Protein AF-A0A7S2D0P3-F1 (afdb_monomer_lite)

pLDDT: mean 90.41, std 7.03, range [52.38, 96.5]

Sequence (121 aa):
EKKILSDFIRVLRLKKAPKTVKVQLLQTLSMLVQNIRRQTSLYYILSSFHVNKLITMPLDFQDEEILAYYITLLKSLAMRLDSETIKFFFIEKPEPNFPLYIEATKFFMHRDQMVRAAVRT

Foldseek 3Di:
DLVVLVVLLVLCQPPPRDPVSNLVSLQVLLCVLQPDPDPVVNCVVLQSLSLLSLLPRDDDVVPVSSVVSSLSSLLSVVVVDDPVRQVSQWDVPDDTDRSSLVSLVVCCVPPDPVSNVSSVD

Secondary structure (DSSP, 8-state):
-HHHHHHHHHHHH-TTS-HHHHHHHHHHHHHHHHH---HHHHHHHHTTSHHHHHHT----TTSHHHHHHHHHHHHHHHTT--TTTGGGG-B-SSS-B-HHHHHHHTTTT-SSHHHHHHHH-

InterPro domains:
  IPR019155 CLEC16A/TT9, N-terminal [PF09758] (1-121)
  IPR039272 CLEC16A/TT9 [PTHR21481] (1-121)

Structure (mmCIF, N/CA/C/O backbone):
data_AF-A0A7S2D0P3-F1
#
_entry.id   AF-A0A7S2D0P3-F1
#
loop_
_atom_site.group_PDB
_atom_site.id
_atom_site.type_symbol
_atom_site.label_atom_id
_atom_site.label_alt_id
_atom_site.label_comp_id
_atom_site.label_asym_id
_atom_site.label_entity_id
_atom_site.label_seq_id
_atom_site.pdbx_PDB_ins_code
_atom_site.Cartn_x
_atom_site.Cartn_y
_atom_site.Cartn_z
_atom_site.occupancy
_atom_site.B_iso_or_equiv
_atom_site.auth_seq_id
_atom_site.auth_comp_id
_atom_site.auth_asym_id
_atom_site.auth_atom_id
_atom_site.pdbx_PDB_model_num
ATOM 1 N N . GLU A 1 1 ? 9.729 14.813 -2.669 1.00 52.38 1 GLU A N 1
ATOM 2 C CA . GLU A 1 1 ? 8.741 13.708 -2.709 1.00 52.38 1 GLU A CA 1
ATOM 3 C C . GLU A 1 1 ? 9.120 12.476 -1.876 1.00 52.38 1 GLU A C 1
ATOM 5 O O . GLU A 1 1 ? 8.320 12.127 -1.020 1.00 52.38 1 GLU A O 1
ATOM 10 N N . LYS A 1 2 ? 10.315 11.856 -2.004 1.00 57.97 2 LYS A N 1
ATOM 11 C CA . LYS A 1 2 ? 10.715 10.670 -1.190 1.00 57.97 2 LYS A CA 1
ATOM 12 C C . LYS A 1 2 ? 10.481 10.805 0.326 1.00 57.97 2 LYS A C 1
ATOM 14 O O . LYS A 1 2 ? 10.000 9.860 0.942 1.00 57.97 2 LYS A O 1
ATOM 19 N N . LYS A 1 3 ? 10.778 11.978 0.906 1.00 68.81 3 LYS A N 1
ATOM 20 C CA . LYS A 1 3 ? 10.545 12.256 2.337 1.00 68.81 3 LYS A CA 1
ATOM 21 C C . LYS A 1 3 ? 9.063 12.185 2.724 1.00 68.81 3 LYS A C 1
ATOM 23 O O . LYS A 1 3 ? 8.735 11.569 3.728 1.00 68.81 3 LYS A O 1
ATOM 28 N N . ILE A 1 4 ? 8.170 12.711 1.885 1.00 78.62 4 ILE A N 1
ATOM 29 C CA . ILE A 1 4 ? 6.736 12.810 2.198 1.00 78.62 4 ILE A CA 1
ATOM 30 C C . ILE A 1 4 ? 6.111 11.417 2.320 1.00 78.62 4 ILE A C 1
ATOM 32 O O . ILE A 1 4 ? 5.431 11.134 3.300 1.00 78.62 4 ILE A O 1
ATOM 36 N N . LEU A 1 5 ? 6.399 10.512 1.377 1.00 80.75 5 LEU A N 1
ATOM 37 C CA . LEU A 1 5 ? 5.878 9.143 1.442 1.00 80.75 5 LEU A CA 1
ATOM 38 C C . LEU A 1 5 ? 6.426 8.383 2.660 1.00 80.75 5 LEU A C 1
ATOM 40 O O . LEU A 1 5 ? 5.677 7.690 3.348 1.00 80.75 5 LEU A O 1
ATOM 44 N N . SER A 1 6 ? 7.718 8.551 2.965 1.00 82.38 6 SER A N 1
ATOM 45 C CA . SER A 1 6 ? 8.309 7.961 4.170 1.00 82.38 6 SER A CA 1
ATOM 46 C C . SER A 1 6 ? 7.701 8.522 5.459 1.00 82.38 6 SER A C 1
ATOM 48 O O . SER A 1 6 ? 7.490 7.771 6.410 1.00 82.38 6 SER A O 1
ATOM 50 N N . ASP A 1 7 ? 7.361 9.813 5.479 1.00 87.00 7 ASP A N 1
ATOM 51 C CA . ASP A 1 7 ? 6.706 10.469 6.608 1.00 87.00 7 ASP A CA 1
ATOM 52 C C . ASP A 1 7 ? 5.274 9.963 6.789 1.00 87.00 7 ASP A C 1
ATOM 54 O O . ASP A 1 7 ? 4.880 9.649 7.911 1.00 87.00 7 ASP A O 1
ATOM 58 N N . PHE A 1 8 ? 4.518 9.790 5.703 1.00 88.44 8 PHE A N 1
ATOM 59 C CA . PHE A 1 8 ? 3.161 9.239 5.754 1.00 88.44 8 PHE A CA 1
ATOM 60 C C . PHE A 1 8 ? 3.159 7.811 6.301 1.00 88.44 8 PHE A C 1
ATOM 62 O O . PHE A 1 8 ? 2.383 7.497 7.203 1.00 88.44 8 PHE A O 1
ATOM 69 N N . ILE A 1 9 ? 4.080 6.961 5.836 1.00 87.25 9 ILE A N 1
ATOM 70 C CA . ILE A 1 9 ? 4.235 5.597 6.363 1.00 87.25 9 ILE A CA 1
ATOM 71 C C . ILE A 1 9 ? 4.639 5.629 7.839 1.00 87.25 9 ILE A C 1
ATOM 73 O O . ILE A 1 9 ? 4.123 4.850 8.640 1.00 87.25 9 ILE A O 1
ATOM 77 N N . ARG A 1 10 ? 5.542 6.537 8.230 1.00 89.12 10 ARG A N 1
ATOM 78 C CA . ARG A 1 10 ? 5.932 6.706 9.633 1.00 89.12 10 ARG A CA 1
ATOM 79 C C . ARG A 1 10 ? 4.723 7.048 10.501 1.00 89.12 10 ARG A C 1
ATOM 81 O O . ARG A 1 10 ? 4.556 6.413 11.537 1.00 89.12 10 ARG A O 1
ATOM 88 N N . VAL A 1 11 ? 3.879 7.989 10.075 1.00 90.44 11 VAL A N 1
ATOM 89 C CA . VAL A 1 11 ? 2.664 8.384 10.807 1.00 90.44 11 VAL A CA 1
ATOM 90 C C . VAL A 1 11 ? 1.664 7.232 10.888 1.00 90.44 11 VAL A C 1
ATOM 92 O O . VAL A 1 11 ? 1.157 6.955 11.972 1.00 90.44 11 VAL A O 1
ATOM 95 N N . LEU A 1 12 ? 1.431 6.506 9.791 1.00 89.62 12 LEU A N 1
ATOM 96 C CA . LEU A 1 12 ? 0.517 5.358 9.775 1.00 89.62 12 LEU A CA 1
ATOM 97 C C . LEU A 1 12 ? 0.954 4.239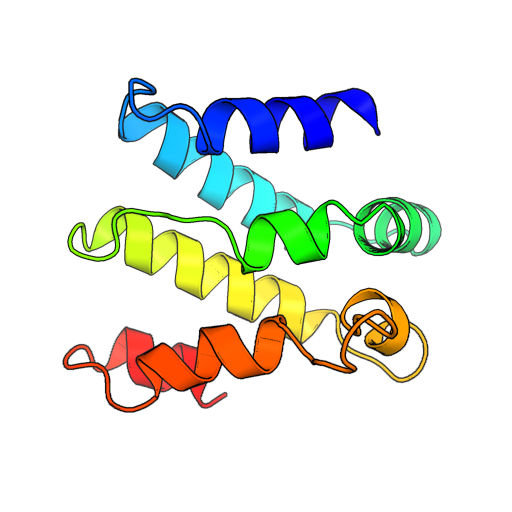 10.737 1.00 89.62 12 LEU A C 1
ATOM 99 O O . LEU A 1 12 ? 0.106 3.596 11.357 1.00 89.62 12 LEU A O 1
ATOM 103 N N . ARG A 1 13 ? 2.267 4.054 10.936 1.00 88.38 13 ARG A N 1
ATOM 104 C CA . ARG A 1 13 ? 2.826 3.090 11.902 1.00 88.38 13 ARG A CA 1
ATOM 105 C C . ARG A 1 13 ? 2.707 3.523 13.363 1.00 88.38 13 ARG A C 1
ATOM 107 O O . ARG A 1 13 ? 2.868 2.682 14.251 1.00 88.38 13 ARG A O 1
ATOM 114 N N . LEU A 1 14 ? 2.455 4.800 13.654 1.00 90.31 14 LEU A N 1
ATOM 115 C CA . LEU A 1 14 ? 2.300 5.252 15.034 1.00 90.31 14 LEU A CA 1
ATOM 116 C C . LEU A 1 14 ? 1.006 4.673 15.614 1.00 90.31 14 LEU A C 1
ATOM 118 O O . LEU A 1 14 ? -0.101 5.019 15.198 1.00 90.31 14 LEU A O 1
ATOM 122 N N . LYS A 1 15 ? 1.134 3.826 16.642 1.00 83.88 15 LYS A N 1
ATOM 123 C CA . LYS A 1 15 ? -0.026 3.261 17.353 1.00 83.88 15 LYS A CA 1
ATOM 124 C C . LYS A 1 15 ? -0.966 4.351 17.880 1.00 83.88 15 LYS A C 1
ATOM 126 O O . LYS A 1 15 ? -2.173 4.195 17.779 1.00 83.88 15 LYS A O 1
ATOM 131 N N . LYS A 1 16 ? -0.400 5.463 18.366 1.00 86.94 16 LYS A N 1
ATOM 132 C CA . LYS A 1 16 ? -1.127 6.612 18.932 1.00 86.94 16 LYS A CA 1
ATOM 133 C C . LYS A 1 16 ? -1.678 7.599 17.893 1.00 86.94 16 LYS A C 1
ATOM 135 O O . LYS A 1 16 ? -2.314 8.569 18.291 1.00 86.94 16 LYS A O 1
ATOM 140 N N . ALA A 1 17 ? -1.409 7.417 16.595 1.00 89.69 17 ALA A N 1
ATOM 141 C CA . ALA A 1 17 ? -1.957 8.327 15.591 1.00 89.69 17 ALA A CA 1
ATOM 142 C C . ALA A 1 17 ? -3.495 8.227 15.573 1.00 89.69 17 ALA A C 1
ATOM 144 O O . ALA A 1 17 ? -4.010 7.102 15.553 1.00 89.69 17 ALA A O 1
ATOM 145 N N . PRO A 1 18 ? -4.222 9.363 15.554 1.00 93.50 18 PRO A N 1
ATOM 146 C CA . PRO A 1 18 ? -5.677 9.355 15.498 1.00 93.50 18 PRO A CA 1
ATOM 147 C C . PRO A 1 18 ? -6.190 8.577 14.287 1.00 93.50 18 PRO A C 1
ATOM 149 O O . PRO A 1 18 ? -5.607 8.654 13.201 1.00 93.50 18 PRO A O 1
ATOM 152 N N . LYS A 1 19 ? -7.313 7.872 14.456 1.00 93.44 19 LYS A N 1
ATOM 153 C CA . LYS A 1 19 ? -7.975 7.132 13.372 1.00 93.44 19 LYS A CA 1
ATOM 154 C C . LYS A 1 19 ? -8.193 8.009 12.137 1.00 93.44 19 LYS A C 1
ATOM 156 O O . LYS A 1 19 ? -7.825 7.605 11.041 1.00 93.44 19 LYS A O 1
ATOM 161 N N . THR A 1 20 ? -8.722 9.217 12.326 1.00 95.12 20 THR A N 1
ATOM 162 C CA . THR A 1 20 ? -9.003 10.180 11.246 1.00 95.12 20 THR A CA 1
ATOM 163 C C . THR A 1 20 ? -7.767 10.488 10.405 1.00 95.12 20 THR A C 1
ATOM 165 O O . THR A 1 20 ? -7.840 10.517 9.181 1.00 95.12 20 THR A O 1
ATOM 168 N N . VAL A 1 21 ? -6.603 10.631 11.045 1.00 95.12 21 VAL A N 1
ATOM 169 C CA . VAL A 1 21 ? -5.328 10.846 10.351 1.00 95.12 21 VAL A CA 1
ATOM 170 C C . VAL A 1 21 ? -4.935 9.608 9.548 1.00 95.12 21 VAL A C 1
ATOM 172 O O . VAL A 1 21 ? -4.524 9.736 8.397 1.00 95.12 21 VAL A O 1
ATOM 175 N N . LYS A 1 22 ? -5.080 8.402 10.113 1.00 94.31 22 LYS A N 1
ATOM 176 C CA . LYS A 1 22 ? -4.762 7.157 9.394 1.00 94.31 22 LYS A CA 1
ATOM 177 C C . LYS A 1 22 ? -5.659 6.963 8.173 1.00 94.31 22 LYS A C 1
ATOM 179 O O . LYS A 1 22 ? -5.149 6.702 7.087 1.00 94.31 22 LYS A O 1
ATOM 184 N N . VAL A 1 23 ? -6.964 7.147 8.346 1.00 95.31 23 VAL A N 1
ATOM 185 C CA . VAL A 1 23 ? -7.964 7.085 7.275 1.00 95.31 23 VAL A CA 1
ATOM 186 C C . VAL A 1 23 ? -7.626 8.079 6.164 1.00 95.31 23 VAL A C 1
ATOM 188 O O . VAL A 1 23 ? -7.481 7.680 5.008 1.00 95.31 23 VAL A O 1
ATOM 191 N N . GLN A 1 24 ? -7.384 9.345 6.516 1.00 95.94 24 GLN A N 1
ATOM 192 C CA . GLN A 1 24 ? -7.045 10.380 5.541 1.00 95.94 24 GLN A CA 1
ATOM 193 C C . GLN A 1 24 ? -5.769 10.041 4.768 1.00 95.94 24 GLN A C 1
ATOM 195 O O . GLN A 1 24 ? -5.705 10.240 3.554 1.00 95.94 24 GLN A O 1
ATOM 200 N N . LEU A 1 25 ? -4.741 9.522 5.442 1.00 94.88 25 LEU A N 1
ATOM 201 C CA . LEU A 1 25 ? -3.495 9.135 4.787 1.00 94.88 25 LEU A CA 1
ATOM 202 C C . LEU A 1 25 ? -3.697 7.954 3.829 1.00 94.88 25 LEU A C 1
ATOM 204 O O . LEU A 1 25 ? -3.193 8.009 2.708 1.00 94.88 25 LEU A O 1
ATOM 208 N N . LEU A 1 26 ? -4.459 6.924 4.215 1.00 95.06 26 LEU A N 1
ATOM 209 C CA . LEU A 1 26 ? -4.776 5.789 3.335 1.00 95.06 26 LEU A CA 1
ATOM 210 C C . LEU A 1 26 ? -5.557 6.237 2.095 1.00 95.06 26 LEU A C 1
ATOM 212 O O . LEU A 1 26 ? -5.213 5.859 0.972 1.00 95.06 26 LEU A O 1
ATOM 216 N N . GLN A 1 27 ? -6.557 7.098 2.279 1.00 94.38 27 GLN A N 1
ATOM 217 C CA . GLN A 1 27 ? -7.330 7.669 1.181 1.00 94.38 27 GLN A CA 1
ATOM 218 C C . GLN A 1 27 ? -6.444 8.511 0.251 1.00 94.38 27 GLN A C 1
ATOM 220 O O . GLN A 1 27 ? -6.464 8.331 -0.966 1.00 94.38 27 GLN A O 1
ATOM 225 N N . THR A 1 28 ? -5.620 9.396 0.817 1.00 93.62 28 THR A N 1
ATOM 226 C CA . THR A 1 28 ? -4.720 10.277 0.055 1.00 93.62 28 THR A CA 1
ATOM 227 C C . THR A 1 28 ? -3.711 9.469 -0.757 1.00 93.62 28 THR A C 1
ATOM 229 O O . THR A 1 28 ? -3.491 9.763 -1.929 1.00 93.62 28 THR A O 1
ATOM 232 N N . LEU A 1 29 ? -3.128 8.418 -0.173 1.00 91.75 29 LEU A N 1
ATOM 233 C CA . LEU A 1 29 ? -2.203 7.522 -0.870 1.00 91.75 29 LEU A CA 1
ATOM 234 C C . LEU A 1 29 ? -2.896 6.743 -1.991 1.00 91.75 29 LEU A C 1
ATOM 236 O O . LEU A 1 29 ? -2.329 6.618 -3.075 1.00 91.75 29 LEU A O 1
ATOM 240 N N . SER A 1 30 ? -4.127 6.283 -1.766 1.00 92.00 30 SER A N 1
ATOM 241 C CA . SER A 1 30 ? -4.926 5.613 -2.800 1.00 92.00 30 SER A CA 1
ATOM 242 C C . SER A 1 30 ? -5.171 6.545 -3.987 1.00 92.00 30 SER A C 1
ATOM 244 O O . SER A 1 30 ? -4.858 6.200 -5.125 1.00 92.00 30 SER A O 1
ATOM 246 N N . MET A 1 31 ? -5.637 7.771 -3.722 1.00 91.94 31 MET A N 1
ATOM 247 C CA . MET A 1 31 ? -5.854 8.783 -4.760 1.00 91.94 31 MET A CA 1
ATOM 248 C C . MET A 1 31 ? -4.558 9.165 -5.478 1.00 91.94 31 MET A C 1
ATOM 250 O O . MET A 1 31 ? -4.571 9.347 -6.693 1.00 91.94 31 MET A O 1
ATOM 254 N N . LEU A 1 32 ? -3.435 9.266 -4.763 1.00 90.81 32 LEU A N 1
ATOM 255 C CA . LEU A 1 32 ? -2.132 9.560 -5.356 1.00 90.81 32 LEU A CA 1
ATOM 256 C C . LEU A 1 32 ? -1.732 8.471 -6.361 1.00 90.81 32 LEU A C 1
ATOM 258 O O . LEU A 1 32 ? -1.401 8.777 -7.506 1.00 90.81 32 LEU A O 1
ATOM 262 N N . VAL A 1 33 ? -1.814 7.201 -5.959 1.00 90.19 33 VAL A N 1
ATOM 263 C CA . VAL A 1 33 ? -1.489 6.055 -6.821 1.00 90.19 33 VAL A CA 1
ATOM 264 C C . VAL A 1 33 ? -2.411 6.006 -8.039 1.00 90.19 33 VAL A C 1
ATOM 266 O O . VAL A 1 33 ? -1.931 5.795 -9.152 1.00 90.19 33 VAL A O 1
ATOM 269 N N . GLN A 1 34 ? -3.713 6.250 -7.874 1.00 90.88 34 GLN A N 1
ATOM 270 C CA . GLN A 1 34 ? -4.682 6.254 -8.979 1.00 90.88 34 GLN A CA 1
ATOM 271 C C . GLN A 1 34 ? -4.496 7.424 -9.957 1.00 90.88 34 GLN A C 1
ATOM 273 O O . GLN A 1 34 ? -4.715 7.261 -11.154 1.00 90.88 34 GLN A O 1
ATOM 278 N N . ASN A 1 35 ? -4.064 8.595 -9.486 1.00 91.88 35 ASN A N 1
ATOM 279 C CA . ASN A 1 35 ? -4.047 9.807 -10.311 1.00 91.88 35 ASN A CA 1
ATOM 280 C C . ASN A 1 35 ? -2.686 10.153 -10.923 1.00 91.88 35 ASN A C 1
ATOM 282 O O . ASN A 1 35 ? 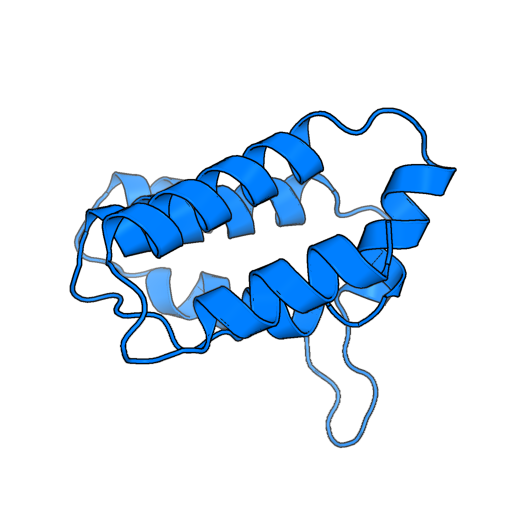-2.619 11.021 -11.795 1.00 91.88 35 ASN A O 1
ATOM 286 N N . ILE A 1 36 ? -1.595 9.490 -10.533 1.00 90.44 36 ILE A N 1
ATOM 287 C CA . ILE A 1 36 ? -0.301 9.701 -11.193 1.00 90.44 36 ILE A CA 1
ATOM 288 C C . ILE A 1 36 ? -0.360 9.218 -12.643 1.00 90.44 36 ILE A C 1
ATOM 290 O O . ILE A 1 36 ? -0.591 8.045 -12.923 1.00 90.44 36 ILE A O 1
ATOM 294 N N . ARG A 1 37 ? -0.125 10.147 -13.574 1.00 89.56 37 ARG A N 1
ATOM 295 C CA . ARG A 1 37 ? -0.107 9.873 -15.022 1.00 89.56 37 ARG A CA 1
ATOM 296 C C . ARG A 1 37 ? 1.300 9.781 -15.600 1.00 89.56 37 ARG A C 1
ATOM 298 O O . ARG A 1 37 ? 1.510 9.127 -16.612 1.00 89.56 37 ARG A O 1
ATOM 305 N N . ARG A 1 38 ? 2.272 10.455 -14.977 1.00 92.94 38 ARG A N 1
ATOM 306 C CA . ARG A 1 38 ? 3.664 10.452 -15.441 1.00 92.94 38 ARG A CA 1
ATOM 307 C C . ARG A 1 38 ? 4.345 9.157 -15.002 1.00 92.94 38 ARG A C 1
ATOM 309 O O . ARG A 1 38 ? 4.456 8.905 -13.804 1.00 92.94 38 ARG A O 1
ATOM 316 N N . GLN A 1 39 ? 4.841 8.379 -15.962 1.00 87.88 39 GLN A N 1
ATOM 317 C CA . GLN A 1 39 ? 5.495 7.088 -15.716 1.00 87.88 39 GLN A CA 1
ATOM 318 C C . GLN A 1 39 ? 6.712 7.215 -14.790 1.00 87.88 39 GLN A C 1
ATOM 320 O O . GLN A 1 39 ? 6.870 6.433 -13.858 1.00 87.88 39 GLN A O 1
ATOM 325 N N . THR A 1 40 ? 7.525 8.260 -14.963 1.00 89.06 40 THR A N 1
ATOM 326 C CA . THR A 1 40 ? 8.680 8.532 -14.092 1.00 89.06 40 THR A CA 1
ATOM 327 C C . THR A 1 40 ? 8.271 8.757 -12.636 1.00 89.06 40 THR A C 1
ATOM 329 O O . THR A 1 40 ? 8.885 8.193 -11.732 1.00 89.06 40 THR A O 1
ATOM 332 N N . SER A 1 41 ? 7.200 9.519 -12.394 1.00 88.62 41 SER A N 1
ATOM 333 C CA . SER A 1 41 ? 6.637 9.728 -11.054 1.00 88.62 41 SER A CA 1
ATOM 334 C C . SER A 1 41 ? 6.065 8.435 -10.468 1.00 88.62 41 SER A C 1
ATOM 336 O O . SER A 1 41 ? 6.268 8.161 -9.286 1.00 88.62 41 SER A O 1
ATOM 338 N N . LEU A 1 42 ? 5.399 7.611 -11.285 1.00 88.44 42 LEU A N 1
ATOM 339 C CA . LEU A 1 42 ? 4.888 6.308 -10.854 1.00 88.44 42 LEU A CA 1
ATOM 340 C C . LEU A 1 42 ? 6.041 5.403 -10.410 1.00 88.44 42 LEU A C 1
ATOM 342 O O . LEU A 1 42 ? 6.030 4.888 -9.294 1.00 88.44 42 LEU A O 1
ATOM 346 N N . TYR A 1 43 ? 7.073 5.270 -11.243 1.00 88.88 43 TYR A N 1
ATOM 347 C CA . TYR A 1 43 ? 8.221 4.407 -10.959 1.00 88.88 43 TYR A CA 1
ATOM 348 C C . TYR A 1 43 ? 8.976 4.903 -9.737 1.00 88.88 43 TYR A C 1
ATOM 350 O O . TYR A 1 43 ? 9.439 4.106 -8.927 1.00 88.88 43 TYR A O 1
ATOM 358 N N . TYR A 1 44 ? 9.049 6.216 -9.543 1.00 85.62 44 TYR A N 1
ATOM 359 C CA . TYR A 1 44 ? 9.660 6.796 -8.359 1.00 85.62 44 TYR A CA 1
ATOM 360 C C . TYR A 1 44 ? 8.936 6.400 -7.063 1.00 85.62 44 TYR A C 1
ATOM 362 O O . TYR A 1 44 ? 9.593 6.081 -6.070 1.00 85.62 44 TYR A O 1
ATOM 370 N N . ILE A 1 45 ? 7.600 6.381 -7.063 1.00 85.00 45 ILE A N 1
ATOM 371 C CA . ILE A 1 45 ? 6.820 5.940 -5.901 1.00 85.00 45 ILE A CA 1
ATOM 372 C C . ILE A 1 45 ? 6.971 4.435 -5.690 1.00 85.00 45 ILE A C 1
ATOM 374 O O . ILE A 1 45 ? 7.346 4.020 -4.588 1.00 85.00 45 ILE A O 1
ATOM 378 N N . LEU A 1 46 ? 6.741 3.637 -6.738 1.00 85.81 46 LEU A N 1
ATOM 379 C CA . LEU A 1 46 ? 6.756 2.174 -6.666 1.00 85.81 46 LEU A CA 1
ATOM 380 C C . LEU A 1 46 ? 8.136 1.619 -6.279 1.00 85.81 46 LEU A C 1
ATOM 382 O O . LEU A 1 46 ? 8.234 0.780 -5.388 1.00 85.81 46 LEU A O 1
ATOM 386 N N . SER A 1 47 ? 9.215 2.147 -6.862 1.00 81.31 47 SER A N 1
ATOM 387 C CA . SER A 1 47 ? 10.589 1.668 -6.625 1.00 81.31 47 SER A CA 1
ATOM 388 C C . SER A 1 47 ? 11.129 1.939 -5.221 1.00 81.31 47 SER A C 1
ATOM 390 O O . SER A 1 47 ? 12.131 1.355 -4.818 1.00 81.31 47 SER A O 1
ATOM 392 N N . SER A 1 48 ? 10.504 2.829 -4.446 1.00 69.38 48 SER A N 1
ATOM 393 C CA . SER A 1 48 ? 11.114 3.364 -3.225 1.00 69.38 48 SER A CA 1
ATOM 394 C C . SER A 1 48 ? 11.115 2.420 -2.004 1.00 69.38 48 SER A C 1
ATOM 396 O O . SER A 1 48 ? 11.381 2.878 -0.896 1.00 69.38 48 SER A O 1
ATOM 398 N N . PHE A 1 49 ? 10.803 1.123 -2.158 1.00 70.56 49 PHE A N 1
ATOM 399 C CA . PHE A 1 49 ? 10.552 0.123 -1.090 1.00 70.56 49 PHE A CA 1
ATOM 400 C C . PHE A 1 49 ? 9.431 0.504 -0.095 1.00 70.56 49 PHE A C 1
ATOM 402 O O . PHE A 1 49 ? 8.985 -0.297 0.726 1.00 70.56 49 PHE A O 1
ATOM 409 N N . HIS A 1 50 ? 8.924 1.732 -0.174 1.00 79.62 50 HIS A N 1
ATOM 410 C CA . HIS A 1 50 ? 7.818 2.245 0.616 1.00 79.62 50 HIS A CA 1
ATOM 411 C C . HIS A 1 50 ? 6.495 1.567 0.275 1.00 79.62 50 HIS A C 1
ATOM 413 O O . HIS A 1 50 ? 5.684 1.380 1.173 1.00 79.62 50 HIS A O 1
ATOM 419 N N . VAL A 1 51 ? 6.287 1.155 -0.979 1.00 85.56 51 VAL A N 1
ATOM 420 C CA . VAL A 1 51 ? 5.049 0.478 -1.390 1.00 85.56 51 VAL A CA 1
ATOM 421 C C . VAL A 1 51 ? 4.898 -0.871 -0.701 1.00 85.56 51 VAL A C 1
ATOM 423 O O . VAL A 1 51 ? 3.864 -1.116 -0.092 1.00 85.56 51 VAL A O 1
ATOM 426 N N . ASN A 1 52 ? 5.946 -1.696 -0.675 1.00 88.50 52 ASN A N 1
ATOM 427 C CA . ASN A 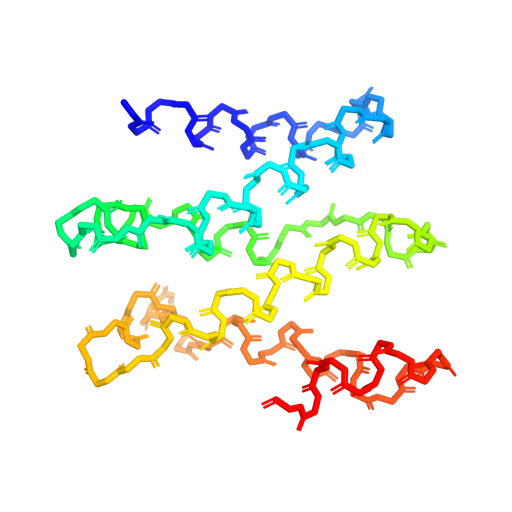1 52 ? 5.892 -2.974 0.038 1.00 88.50 52 ASN A CA 1
ATOM 428 C C . ASN A 1 52 ? 5.666 -2.770 1.544 1.00 88.50 52 ASN A C 1
ATOM 430 O O . ASN A 1 52 ? 4.829 -3.448 2.129 1.00 88.50 52 ASN A O 1
ATOM 434 N N . LYS A 1 53 ? 6.305 -1.760 2.154 1.00 88.50 53 LYS A N 1
ATOM 435 C CA . LYS A 1 53 ? 6.042 -1.376 3.557 1.00 88.50 53 LYS A CA 1
ATOM 436 C C . LYS A 1 53 ? 4.604 -0.914 3.803 1.00 88.50 53 LYS A C 1
ATOM 438 O O . LYS A 1 53 ? 4.085 -1.125 4.894 1.00 88.50 53 LYS A O 1
ATOM 443 N N . LEU A 1 54 ? 4.009 -0.227 2.832 1.00 89.44 54 LEU A N 1
ATOM 444 C CA . LEU A 1 54 ? 2.644 0.280 2.900 1.00 89.44 54 LEU A CA 1
ATOM 445 C C . LEU A 1 54 ? 1.631 -0.867 2.792 1.00 89.44 54 LEU A C 1
ATOM 447 O O . LEU A 1 54 ? 0.659 -0.887 3.541 1.00 89.44 54 LEU A O 1
ATOM 451 N N . ILE A 1 55 ? 1.896 -1.830 1.906 1.00 93.19 55 ILE A N 1
ATOM 452 C CA . ILE A 1 55 ? 1.098 -3.046 1.736 1.00 93.19 55 ILE A CA 1
ATOM 453 C C . ILE A 1 55 ? 1.114 -3.871 3.025 1.00 93.19 55 ILE A C 1
ATOM 455 O O . ILE A 1 55 ? 0.056 -4.182 3.555 1.00 93.19 55 ILE A O 1
ATOM 459 N N . THR A 1 56 ? 2.289 -4.163 3.588 1.00 92.25 56 THR A N 1
ATOM 460 C CA . THR A 1 56 ? 2.428 -5.025 4.780 1.00 92.25 56 THR A CA 1
ATOM 461 C C . THR A 1 56 ? 2.233 -4.280 6.106 1.00 92.25 56 THR A C 1
ATOM 463 O O . THR A 1 56 ? 2.774 -4.682 7.140 1.00 92.25 56 THR A O 1
ATOM 466 N N . MET A 1 57 ? 1.574 -3.124 6.095 1.00 90.25 57 MET A N 1
ATOM 467 C CA . MET A 1 57 ? 1.488 -2.280 7.280 1.00 90.25 57 MET A CA 1
ATOM 468 C C . MET A 1 57 ? 0.504 -2.863 8.305 1.00 90.25 57 MET A C 1
ATOM 470 O O . MET A 1 57 ? -0.623 -3.187 7.937 1.00 90.25 57 MET A O 1
ATOM 474 N N . PRO A 1 58 ? 0.877 -2.957 9.598 1.00 89.00 58 PRO A N 1
ATOM 475 C CA . PRO A 1 58 ? -0.020 -3.474 10.627 1.00 89.00 58 PRO A CA 1
ATOM 476 C C . PRO A 1 58 ? -1.089 -2.431 10.979 1.00 89.00 58 PRO A C 1
ATOM 478 O O . PRO A 1 58 ? -0.881 -1.570 11.839 1.00 89.00 58 PRO A O 1
ATOM 481 N N . LEU A 1 59 ? -2.217 -2.490 10.277 1.00 92.00 59 LEU A N 1
ATOM 482 C CA . LEU A 1 59 ? -3.399 -1.662 10.504 1.00 92.00 59 LEU A CA 1
ATOM 483 C C . LEU A 1 59 ? -4.431 -2.404 11.362 1.00 92.00 59 LEU A C 1
ATOM 485 O O . LEU A 1 59 ? -4.393 -3.626 11.493 1.00 92.00 59 LEU A O 1
ATOM 489 N N . ASP A 1 60 ? -5.349 -1.645 11.956 1.00 92.62 60 ASP A N 1
ATOM 490 C CA . ASP A 1 60 ? -6.478 -2.210 12.692 1.00 92.62 60 ASP A CA 1
ATOM 491 C C . ASP A 1 60 ? -7.602 -2.576 11.717 1.00 92.62 60 ASP A C 1
ATOM 493 O O . ASP A 1 60 ? -8.409 -1.731 11.339 1.00 92.62 60 ASP A O 1
ATOM 497 N N . PHE A 1 61 ? -7.619 -3.834 11.272 1.00 93.50 61 PHE A N 1
ATOM 498 C CA . PHE A 1 61 ? -8.628 -4.346 10.340 1.00 93.50 61 PHE A CA 1
ATOM 499 C C . PHE A 1 61 ? -9.965 -4.709 11.007 1.00 93.50 61 PHE A C 1
ATOM 501 O O . PHE A 1 61 ? -10.872 -5.153 10.307 1.00 93.50 61 PHE A O 1
ATOM 508 N N . GLN A 1 62 ? -10.102 -4.544 12.331 1.00 93.12 62 GLN A N 1
ATOM 509 C CA . GLN A 1 62 ? -11.414 -4.615 12.990 1.00 93.12 62 GLN A CA 1
ATOM 510 C C . GLN A 1 62 ? -12.222 -3.334 12.759 1.00 93.12 62 GLN A C 1
ATOM 512 O O . GLN A 1 62 ? -13.450 -3.361 12.814 1.00 93.12 62 GLN A O 1
ATOM 517 N N . ASP A 1 63 ? -11.543 -2.221 12.472 1.00 94.44 63 ASP A N 1
ATOM 518 C CA . ASP A 1 63 ? -12.182 -0.983 12.052 1.00 94.44 63 ASP A CA 1
ATOM 519 C C . ASP A 1 63 ? -12.537 -1.054 10.559 1.00 94.44 63 ASP A C 1
ATOM 521 O O . ASP A 1 63 ? -11.666 -1.071 9.683 1.00 94.44 63 ASP A O 1
ATOM 525 N N . GLU A 1 64 ? -13.838 -1.096 10.268 1.00 93.88 64 GLU A N 1
ATOM 526 C CA . GLU A 1 64 ? -14.360 -1.280 8.909 1.00 93.88 64 GLU A CA 1
ATOM 527 C C . GLU A 1 64 ? -13.960 -0.144 7.958 1.00 93.88 64 GLU A C 1
ATOM 529 O O . GLU A 1 64 ? -13.745 -0.378 6.770 1.00 93.88 64 GLU A O 1
ATOM 534 N N . GLU A 1 65 ? -13.782 1.075 8.472 1.00 95.19 65 GLU A N 1
ATOM 535 C CA . GLU A 1 65 ? -13.369 2.225 7.669 1.00 95.19 65 GLU A CA 1
ATOM 536 C C . GLU A 1 65 ? -11.884 2.130 7.299 1.00 95.19 65 GLU A C 1
ATOM 538 O O . GLU A 1 65 ? -11.520 2.308 6.133 1.00 95.19 65 GLU A O 1
ATOM 543 N N . ILE A 1 66 ? -11.017 1.786 8.259 1.00 95.62 66 ILE A N 1
ATOM 544 C CA . ILE A 1 66 ? -9.593 1.536 7.983 1.00 95.62 66 ILE A CA 1
ATOM 545 C C . ILE A 1 66 ? -9.449 0.400 6.969 1.00 95.62 66 ILE A C 1
ATOM 547 O O . ILE A 1 66 ? -8.685 0.535 6.007 1.00 95.62 66 ILE A O 1
ATOM 551 N N . LEU A 1 67 ? -10.192 -0.694 7.156 1.00 96.31 67 LEU A N 1
ATOM 552 C CA . LEU A 1 67 ? -10.192 -1.819 6.230 1.00 96.31 67 LEU A CA 1
ATOM 553 C C . LEU A 1 67 ? -10.639 -1.386 4.828 1.00 96.31 67 LEU A C 1
ATOM 555 O O . LEU A 1 67 ? -9.940 -1.678 3.861 1.00 96.31 67 LEU A O 1
ATOM 559 N N . ALA A 1 68 ? -11.744 -0.652 4.695 1.00 95.56 68 ALA A N 1
ATOM 560 C CA . ALA A 1 68 ? -12.258 -0.212 3.397 1.00 95.56 68 ALA A CA 1
ATOM 561 C C . ALA A 1 68 ? -11.233 0.622 2.608 1.00 95.56 68 ALA A C 1
ATOM 563 O O . ALA A 1 68 ? -10.991 0.367 1.420 1.00 95.56 68 ALA A O 1
ATOM 564 N N . TYR A 1 69 ? -10.570 1.581 3.262 1.00 96.38 69 TYR A N 1
ATOM 565 C CA . TYR A 1 69 ? -9.528 2.381 2.612 1.00 96.38 69 TYR A CA 1
ATOM 566 C C . TYR A 1 69 ? -8.260 1.577 2.321 1.00 96.38 69 TYR A C 1
ATOM 568 O O . TYR A 1 69 ? -7.628 1.796 1.288 1.00 96.38 69 TYR A O 1
ATOM 576 N N . TYR A 1 70 ? -7.902 0.617 3.173 1.00 96.44 70 TYR A N 1
ATOM 577 C CA . TYR A 1 70 ? -6.792 -0.291 2.901 1.00 96.44 70 TYR A CA 1
ATOM 578 C C . TYR A 1 70 ? -7.064 -1.195 1.688 1.00 96.44 70 TYR A C 1
ATOM 580 O O . TYR A 1 70 ? -6.220 -1.297 0.801 1.00 96.44 70 TYR A O 1
ATOM 588 N N . ILE A 1 71 ? -8.258 -1.780 1.575 1.00 96.50 71 ILE A N 1
ATOM 589 C CA . ILE A 1 71 ? -8.658 -2.582 0.408 1.00 96.50 71 ILE A CA 1
ATOM 590 C C . ILE A 1 71 ? -8.667 -1.728 -0.865 1.00 96.50 71 ILE A C 1
ATOM 592 O O . ILE A 1 71 ? -8.171 -2.156 -1.908 1.00 96.50 71 ILE A O 1
ATOM 596 N N . THR A 1 72 ? -9.150 -0.487 -0.773 1.00 95.56 72 THR A N 1
ATOM 597 C CA . THR A 1 72 ? -9.102 0.478 -1.882 1.00 95.56 72 THR A CA 1
ATOM 598 C C . THR A 1 72 ? -7.664 0.759 -2.316 1.00 95.56 72 THR A C 1
ATOM 600 O O . THR A 1 72 ? -7.373 0.798 -3.514 1.00 95.56 72 THR A O 1
ATOM 603 N N . LEU A 1 73 ? -6.742 0.908 -1.365 1.00 95.00 73 LEU A N 1
ATOM 604 C CA . LEU A 1 73 ? -5.321 1.093 -1.640 1.00 95.00 73 LEU A CA 1
ATOM 605 C C . LEU A 1 73 ? -4.709 -0.128 -2.339 1.00 95.00 73 LEU A C 1
ATOM 607 O O . LEU A 1 73 ? -4.027 0.045 -3.349 1.00 95.00 73 LEU A O 1
ATOM 611 N N . LEU A 1 74 ? -4.974 -1.346 -1.849 1.00 95.88 74 LEU A N 1
ATOM 612 C CA . LEU A 1 74 ? -4.491 -2.580 -2.482 1.00 95.88 74 LEU A CA 1
ATOM 613 C C . LEU A 1 74 ? -4.990 -2.692 -3.924 1.00 95.88 74 LEU A C 1
ATOM 615 O O . LEU A 1 74 ? -4.187 -2.908 -4.829 1.00 95.88 74 LEU A O 1
ATOM 619 N N . LYS A 1 75 ? -6.285 -2.452 -4.161 1.00 95.19 75 LYS A N 1
ATOM 620 C CA . LYS A 1 75 ? -6.862 -2.436 -5.511 1.00 95.19 75 LYS A CA 1
ATOM 621 C C . LYS A 1 75 ? -6.199 -1.385 -6.403 1.00 95.19 75 LYS A C 1
ATOM 623 O O . LYS A 1 75 ? -5.847 -1.667 -7.543 1.00 95.19 75 LYS A O 1
ATOM 628 N N . SER A 1 76 ? -5.966 -0.185 -5.872 1.00 94.06 76 SER A N 1
ATOM 629 C CA . SER A 1 76 ? -5.297 0.903 -6.601 1.00 94.06 76 SER A CA 1
ATOM 630 C C . SER A 1 76 ? -3.880 0.532 -7.029 1.00 94.06 76 SER A C 1
ATOM 632 O O . SER A 1 76 ? -3.454 0.887 -8.124 1.00 94.06 76 SER A O 1
ATOM 634 N N . LEU A 1 77 ? -3.150 -0.174 -6.166 1.00 94.00 77 LEU A N 1
ATOM 635 C CA . LEU A 1 77 ? -1.812 -0.680 -6.453 1.00 94.00 77 LEU A CA 1
ATOM 636 C C . LEU A 1 77 ? -1.850 -1.832 -7.464 1.00 94.00 77 LEU A C 1
ATOM 638 O O . LEU A 1 77 ? -1.041 -1.840 -8.387 1.00 94.00 77 LEU A O 1
ATOM 642 N N . ALA A 1 78 ? -2.812 -2.750 -7.342 1.00 94.50 78 ALA A N 1
ATOM 643 C CA . ALA A 1 78 ? -3.006 -3.848 -8.287 1.00 94.50 78 ALA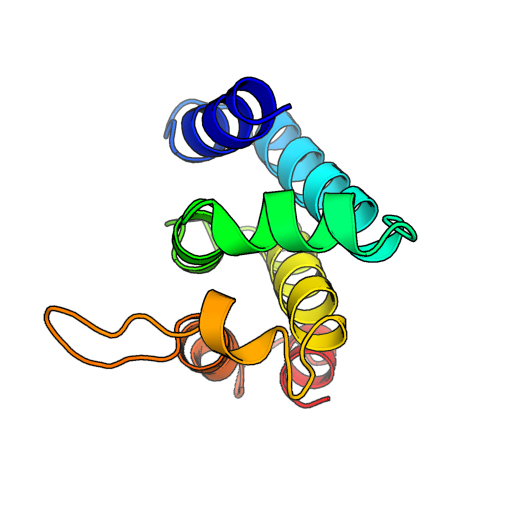 A CA 1
ATOM 644 C C . ALA A 1 78 ? -3.299 -3.342 -9.707 1.00 94.50 78 ALA A C 1
ATOM 646 O O . ALA A 1 78 ? -2.723 -3.841 -10.666 1.00 94.50 78 ALA A O 1
ATOM 647 N N . MET A 1 79 ? -4.087 -2.272 -9.847 1.00 93.81 79 MET A N 1
ATOM 648 C CA . MET A 1 79 ? -4.339 -1.613 -11.138 1.00 93.81 79 MET A CA 1
ATOM 649 C C . MET A 1 79 ? -3.096 -0.960 -11.768 1.00 93.81 79 MET A C 1
ATOM 651 O O . MET A 1 79 ? -3.152 -0.514 -12.913 1.00 93.81 79 MET A O 1
ATOM 655 N N . ARG A 1 80 ? -1.982 -0.854 -11.034 1.00 92.94 80 ARG A N 1
ATOM 656 C CA . ARG A 1 80 ? -0.691 -0.378 -11.552 1.00 92.94 80 ARG A CA 1
ATOM 657 C C . ARG A 1 80 ? 0.262 -1.507 -11.921 1.00 92.94 80 ARG A C 1
ATOM 659 O O . ARG A 1 80 ? 1.383 -1.199 -12.317 1.00 92.94 80 ARG A O 1
ATOM 666 N N . LEU A 1 81 ? -0.146 -2.767 -11.773 1.00 92.56 81 LEU A N 1
ATOM 667 C CA . LEU A 1 81 ? 0.646 -3.916 -12.191 1.00 92.56 81 LEU A CA 1
ATOM 668 C C . LEU A 1 81 ? 0.635 -4.053 -13.713 1.00 92.56 81 LEU A C 1
ATOM 670 O O . LEU A 1 81 ? -0.416 -4.149 -14.339 1.00 92.56 81 LEU A O 1
ATOM 674 N N . ASP A 1 82 ? 1.829 -4.127 -14.280 1.00 93.06 82 ASP A N 1
ATOM 675 C CA . ASP A 1 82 ? 2.096 -4.494 -15.661 1.00 93.06 82 ASP A CA 1
ATOM 676 C C . ASP A 1 82 ? 3.446 -5.233 -15.735 1.00 93.06 82 ASP A C 1
ATOM 678 O O . ASP A 1 82 ? 4.107 -5.473 -14.715 1.00 93.06 82 ASP A O 1
ATOM 682 N N . SER A 1 83 ? 3.864 -5.617 -16.942 1.00 93.38 83 SER A N 1
ATOM 683 C CA . SER A 1 83 ? 5.124 -6.332 -17.171 1.00 93.38 83 SER A CA 1
ATOM 684 C C . SER A 1 83 ? 6.370 -5.566 -16.710 1.00 93.38 83 SER A C 1
ATOM 686 O O . SER A 1 83 ? 7.394 -6.183 -16.424 1.00 93.38 83 SER A O 1
ATOM 688 N N . GLU A 1 84 ? 6.315 -4.237 -16.630 1.00 91.56 84 GLU A N 1
ATOM 689 C CA . GLU A 1 84 ? 7.434 -3.392 -16.213 1.00 91.56 84 GLU A CA 1
ATOM 690 C C . GLU A 1 84 ? 7.419 -3.089 -14.708 1.00 91.56 84 GLU A C 1
ATOM 692 O O . GLU A 1 84 ? 8.487 -3.004 -14.089 1.00 91.56 84 GLU A O 1
ATOM 697 N N . THR A 1 85 ? 6.237 -2.928 -14.107 1.00 92.38 85 THR A N 1
ATOM 698 C CA . THR A 1 85 ? 6.069 -2.507 -12.708 1.00 92.38 85 THR A CA 1
ATOM 699 C C . THR A 1 85 ? 6.009 -3.663 -11.718 1.00 92.38 85 THR A C 1
ATOM 701 O O . THR A 1 85 ? 6.302 -3.443 -10.540 1.00 92.38 85 THR A O 1
ATOM 704 N N . ILE A 1 86 ? 5.689 -4.886 -12.161 1.00 92.06 86 ILE A N 1
ATOM 705 C CA . ILE A 1 86 ? 5.521 -6.066 -11.292 1.00 92.06 86 ILE A CA 1
ATOM 706 C C . ILE A 1 86 ? 6.709 -6.285 -10.346 1.00 92.06 86 ILE A C 1
ATOM 708 O O . ILE A 1 86 ? 6.522 -6.565 -9.162 1.00 92.06 86 ILE A O 1
ATOM 712 N N . LYS A 1 87 ? 7.933 -6.045 -10.829 1.00 90.19 87 LYS A N 1
ATOM 713 C CA . LYS A 1 87 ? 9.175 -6.173 -10.051 1.00 90.19 87 LYS A CA 1
ATOM 714 C C . LYS A 1 87 ? 9.225 -5.281 -8.806 1.00 90.19 87 LYS A C 1
ATOM 716 O O . LYS A 1 87 ? 9.900 -5.622 -7.846 1.00 90.19 87 LYS A O 1
ATOM 721 N N . PHE A 1 88 ? 8.513 -4.151 -8.788 1.00 90.62 88 PHE A N 1
ATOM 722 C CA . PHE A 1 88 ? 8.482 -3.260 -7.622 1.00 90.62 88 PHE A CA 1
ATOM 723 C C . PHE A 1 88 ? 7.646 -3.818 -6.468 1.00 90.62 88 PHE A C 1
ATOM 725 O O . PHE A 1 88 ? 7.864 -3.447 -5.314 1.00 90.62 88 PHE A O 1
ATOM 732 N N . PHE A 1 89 ? 6.716 -4.720 -6.772 1.00 92.25 89 PHE A N 1
ATOM 733 C CA . PHE A 1 89 ? 5.861 -5.370 -5.787 1.00 92.25 89 PHE A CA 1
ATOM 734 C C . PHE A 1 89 ? 6.389 -6.731 -5.339 1.00 92.25 89 PHE A C 1
ATOM 736 O O . PHE A 1 89 ? 5.759 -7.382 -4.513 1.00 92.25 89 PHE A O 1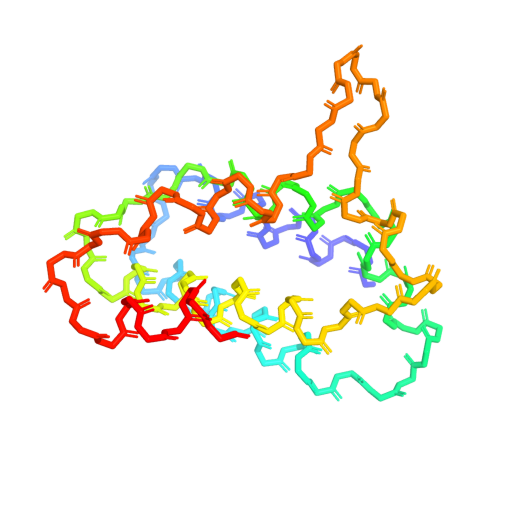
ATOM 743 N N . PHE A 1 90 ? 7.525 -7.169 -5.875 1.00 91.19 90 PHE A N 1
ATOM 744 C CA . PHE A 1 90 ? 8.167 -8.413 -5.490 1.00 91.19 90 PHE A CA 1
ATOM 745 C C . PHE A 1 90 ? 9.306 -8.125 -4.511 1.00 91.19 90 PHE A C 1
ATOM 747 O O . PHE A 1 90 ? 10.108 -7.211 -4.712 1.00 91.19 90 PHE A O 1
ATOM 754 N N . ILE A 1 91 ? 9.375 -8.890 -3.425 1.00 89.00 91 ILE A N 1
ATOM 755 C CA . ILE A 1 91 ? 10.514 -8.880 -2.508 1.00 89.00 91 ILE A CA 1
ATOM 756 C C . ILE A 1 91 ? 11.374 -10.082 -2.873 1.00 89.00 91 ILE A C 1
ATOM 758 O O . ILE A 1 91 ? 10.918 -11.207 -2.732 1.00 89.00 91 ILE A O 1
ATOM 762 N N . GLU A 1 92 ? 12.607 -9.857 -3.329 1.00 86.62 92 GLU A N 1
ATOM 763 C CA . GLU A 1 92 ? 13.506 -10.947 -3.747 1.00 86.62 92 GLU A CA 1
ATOM 764 C C . GLU A 1 92 ? 14.242 -11.621 -2.579 1.00 86.62 92 GLU A C 1
ATOM 766 O O . GLU A 1 92 ? 14.562 -12.804 -2.654 1.00 86.62 92 GLU A O 1
ATOM 771 N N . LYS A 1 93 ? 14.554 -10.875 -1.511 1.00 85.44 93 LYS A N 1
ATOM 772 C CA . LYS A 1 93 ? 15.353 -11.348 -0.367 1.00 85.44 93 LYS A CA 1
ATOM 773 C C . LYS A 1 93 ? 14.807 -10.798 0.957 1.00 85.44 93 LYS A C 1
ATOM 775 O O . LYS A 1 93 ? 14.320 -9.665 0.967 1.00 85.44 93 LYS A O 1
ATOM 780 N N . PRO A 1 94 ? 14.942 -11.524 2.086 1.00 84.19 94 PRO A N 1
ATOM 781 C CA . PRO A 1 94 ? 15.625 -12.817 2.242 1.00 84.19 94 PRO A CA 1
ATOM 782 C C . PRO A 1 94 ? 14.834 -14.016 1.698 1.00 84.19 94 PRO A C 1
ATOM 784 O O . PRO A 1 94 ? 15.450 -14.940 1.182 1.00 84.19 94 PRO A O 1
ATOM 787 N N . GLU A 1 95 ? 13.503 -13.964 1.737 1.00 87.81 95 GLU A N 1
ATOM 788 C CA . GLU A 1 95 ? 12.619 -14.982 1.162 1.00 87.81 95 GLU A CA 1
ATOM 789 C C . GLU A 1 95 ? 11.760 -14.356 0.057 1.00 87.81 95 GLU A C 1
ATOM 791 O O . GLU A 1 95 ? 11.083 -13.354 0.328 1.00 87.81 95 GLU A O 1
ATOM 796 N N . PRO A 1 96 ? 11.772 -14.916 -1.166 1.00 91.12 96 PRO A N 1
ATOM 797 C CA . PRO A 1 96 ? 10.995 -14.392 -2.276 1.00 91.12 96 PRO A CA 1
ATOM 798 C C . PRO A 1 96 ? 9.498 -14.381 -1.968 1.00 91.12 96 PRO A C 1
ATOM 800 O O . PRO A 1 96 ? 8.912 -15.421 -1.666 1.00 91.12 96 PRO A O 1
ATOM 803 N N . ASN A 1 97 ? 8.857 -13.218 -2.056 1.00 92.69 97 ASN A N 1
ATOM 804 C CA . ASN A 1 97 ? 7.416 -13.115 -1.857 1.00 92.69 97 ASN A CA 1
ATOM 805 C C . ASN A 1 97 ? 6.789 -11.951 -2.629 1.00 92.69 97 ASN A C 1
ATOM 807 O O . ASN A 1 97 ? 7.463 -11.029 -3.090 1.00 92.69 97 ASN A O 1
ATOM 811 N N . PHE A 1 98 ? 5.463 -12.010 -2.754 1.00 94.25 98 PHE A N 1
ATOM 812 C CA . PHE A 1 98 ? 4.650 -10.990 -3.404 1.00 94.25 98 PHE A CA 1
ATOM 813 C C . PHE A 1 98 ? 3.639 -10.429 -2.389 1.00 94.25 98 PHE A C 1
ATOM 815 O O . PHE A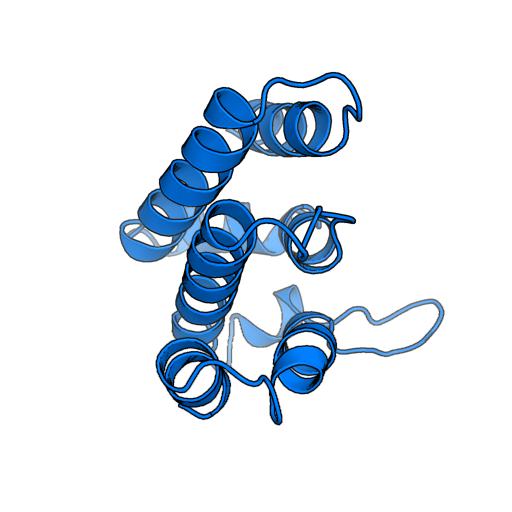 1 98 ? 2.516 -10.935 -2.295 1.00 94.25 98 PHE A O 1
ATOM 822 N N . PRO A 1 99 ? 4.011 -9.392 -1.609 1.00 94.50 99 PRO A N 1
ATOM 823 C CA . PRO A 1 99 ? 3.185 -8.870 -0.526 1.00 94.50 99 PRO A CA 1
ATOM 824 C C . PRO A 1 99 ? 1.781 -8.466 -0.953 1.00 94.50 99 PRO A C 1
ATOM 826 O O . PRO A 1 99 ? 0.834 -8.722 -0.224 1.00 94.50 99 PRO A O 1
ATOM 829 N N . LEU A 1 100 ? 1.634 -7.861 -2.136 1.00 94.94 100 LEU A N 1
ATOM 830 C CA . LEU A 1 100 ? 0.328 -7.421 -2.628 1.00 94.94 100 LEU A CA 1
ATOM 831 C C . LEU A 1 100 ? -0.648 -8.597 -2.758 1.00 94.94 100 LEU A C 1
ATOM 833 O O . LEU A 1 100 ? -1.787 -8.500 -2.310 1.00 94.94 100 LEU A O 1
ATOM 837 N N . TYR A 1 101 ? -0.180 -9.718 -3.312 1.00 95.06 101 TYR A N 1
ATOM 838 C CA . TYR A 1 101 ? -0.965 -10.943 -3.425 1.00 95.06 101 TYR A CA 1
ATOM 839 C C . TYR A 1 101 ? -1.252 -11.554 -2.048 1.00 95.06 101 TYR A C 1
ATOM 841 O O . TYR A 1 101 ? -2.404 -11.838 -1.720 1.00 95.06 101 TYR A O 1
ATOM 849 N N . ILE A 1 102 ? -0.222 -11.701 -1.209 1.00 95.44 102 ILE A N 1
ATOM 850 C CA . ILE A 1 102 ? -0.358 -12.299 0.127 1.00 95.44 102 ILE A CA 1
ATOM 851 C C . ILE A 1 102 ? -1.360 -11.513 0.977 1.00 95.44 102 ILE A C 1
ATOM 853 O O . ILE A 1 102 ? -2.280 -12.104 1.537 1.00 95.44 102 ILE A O 1
ATOM 857 N N . GLU A 1 103 ? -1.233 -10.189 1.049 1.00 96.25 103 GLU A N 1
ATOM 858 C CA . GLU A 1 103 ? -2.152 -9.358 1.827 1.00 96.25 103 GLU A CA 1
ATOM 859 C C . GLU A 1 103 ? -3.580 -9.402 1.271 1.00 96.25 103 GLU A C 1
ATOM 861 O O . GLU A 1 103 ? -4.520 -9.544 2.050 1.00 96.25 103 GLU A O 1
ATOM 866 N N . ALA A 1 104 ? -3.769 -9.368 -0.054 1.00 95.94 104 ALA A N 1
ATOM 867 C CA . ALA A 1 104 ? -5.101 -9.465 -0.656 1.00 95.94 104 ALA A CA 1
ATOM 868 C C . ALA A 1 104 ? -5.794 -10.803 -0.329 1.00 95.94 104 ALA A C 1
ATOM 870 O O . ALA A 1 104 ? -6.980 -10.827 0.011 1.00 95.94 104 ALA A O 1
ATOM 871 N N . THR A 1 105 ? -5.055 -11.920 -0.362 1.00 95.94 105 THR A N 1
ATOM 872 C CA . THR A 1 105 ? -5.623 -13.255 -0.095 1.00 95.94 105 THR A CA 1
ATOM 873 C C . THR A 1 105 ? -6.140 -13.434 1.334 1.00 95.94 105 THR A C 1
ATOM 875 O O . THR A 1 105 ? -7.089 -14.193 1.534 1.00 95.94 105 THR A O 1
ATOM 878 N N . LYS A 1 106 ? -5.630 -12.677 2.318 1.00 96.06 106 LYS A N 1
ATOM 879 C CA . LYS A 1 106 ? -6.162 -12.681 3.698 1.00 96.06 106 LYS A CA 1
ATOM 880 C C . LYS A 1 106 ? -7.645 -12.307 3.758 1.00 96.06 106 LYS A C 1
ATOM 882 O O . LYS A 1 106 ? -8.357 -12.754 4.653 1.00 96.06 106 LYS A O 1
ATOM 887 N N . PHE A 1 107 ? -8.118 -11.519 2.794 1.00 96.25 107 PHE A N 1
ATOM 888 C CA . PHE A 1 107 ? -9.497 -11.036 2.722 1.00 96.25 107 PHE A CA 1
ATOM 889 C C . PHE A 1 107 ? -10.340 -11.780 1.677 1.00 96.25 107 PHE A C 1
ATOM 891 O O . PHE A 1 107 ? -11.503 -11.438 1.457 1.00 96.25 107 PHE A O 1
ATOM 898 N N . PHE A 1 108 ? -9.802 -12.836 1.055 1.00 95.38 108 PHE A N 1
ATOM 899 C CA . PHE A 1 108 ? -10.481 -13.567 -0.017 1.00 95.38 108 PHE A CA 1
ATOM 900 C C . PHE A 1 108 ? -11.828 -14.158 0.424 1.00 95.38 108 PHE A C 1
ATOM 902 O O . PHE A 1 108 ? -12.770 -14.194 -0.366 1.00 95.38 108 PHE A O 1
ATOM 909 N N . MET A 1 109 ? -11.941 -14.580 1.688 1.00 95.69 109 MET A N 1
ATOM 910 C CA . MET A 1 109 ? -13.164 -15.117 2.310 1.00 95.69 109 MET A CA 1
ATOM 911 C C . MET A 1 109 ? -13.746 -14.174 3.377 1.00 95.69 109 MET A C 1
ATOM 913 O O . MET A 1 109 ? -14.396 -14.620 4.318 1.00 95.69 109 MET A O 1
ATOM 917 N N . HIS A 1 110 ? -13.513 -12.864 3.253 1.00 96.50 110 HIS A N 1
ATOM 918 C CA . HIS A 1 110 ? -14.012 -11.882 4.218 1.00 96.50 110 HIS A CA 1
ATOM 919 C C . HIS A 1 110 ? -15.550 -11.876 4.298 1.00 96.50 110 HIS A C 1
ATOM 921 O O . HIS A 1 110 ? -16.218 -12.132 3.299 1.00 96.50 110 HIS A O 1
ATOM 927 N N . ARG A 1 111 ? -16.134 -11.557 5.463 1.00 94.69 111 ARG A N 1
ATOM 928 C CA . ARG A 1 111 ? -17.601 -11.543 5.673 1.00 94.69 111 ARG A CA 1
ATOM 929 C C . ARG A 1 111 ? -18.333 -10.528 4.786 1.00 94.69 111 ARG A C 1
ATOM 931 O O . ARG A 1 111 ? -19.418 -10.807 4.279 1.00 94.69 111 ARG A O 1
ATOM 938 N N . ASP A 1 112 ? -17.698 -9.386 4.551 1.00 94.94 112 ASP A N 1
ATOM 939 C CA . ASP A 1 112 ? -18.225 -8.293 3.735 1.00 94.94 112 ASP A CA 1
ATOM 940 C C . ASP A 1 112 ? -18.096 -8.600 2.232 1.00 94.94 112 ASP A C 1
ATOM 942 O O . ASP A 1 112 ? -17.019 -8.952 1.742 1.00 94.94 112 ASP A O 1
ATOM 946 N N . GLN A 1 113 ? -19.200 -8.463 1.493 1.00 94.06 113 GLN A N 1
ATOM 947 C CA . GLN A 1 113 ? -19.249 -8.744 0.059 1.00 94.06 113 GLN A CA 1
ATOM 948 C C . GLN A 1 113 ? -18.443 -7.754 -0.788 1.00 94.06 113 GLN A C 1
ATOM 950 O O . GLN A 1 113 ? -17.824 -8.184 -1.761 1.00 94.06 113 GLN A O 1
ATOM 955 N N . MET A 1 114 ? -18.426 -6.465 -0.445 1.00 93.44 114 MET A N 1
ATOM 956 C CA . MET A 1 114 ? -17.659 -5.451 -1.171 1.00 93.44 114 MET A CA 1
ATOM 957 C C . MET A 1 114 ? -16.160 -5.685 -1.003 1.00 93.44 114 MET A C 1
ATOM 959 O O . MET A 1 114 ? -15.421 -5.602 -1.984 1.00 93.44 114 MET A O 1
ATOM 963 N N . VAL A 1 115 ? -15.719 -6.071 0.201 1.00 94.88 115 VAL A N 1
ATOM 964 C CA . VAL A 1 115 ? -14.322 -6.468 0.444 1.00 94.88 115 VAL A CA 1
ATOM 965 C C . VAL A 1 115 ? -13.950 -7.663 -0.431 1.00 94.88 115 VAL A C 1
ATOM 967 O O . VAL A 1 115 ? -12.951 -7.602 -1.146 1.00 94.88 115 VAL A O 1
ATOM 970 N N . ARG A 1 116 ? -14.778 -8.720 -0.452 1.00 95.69 116 ARG A N 1
ATOM 971 C CA . ARG A 1 116 ? -14.538 -9.886 -1.321 1.00 95.69 116 ARG A CA 1
ATOM 972 C C . ARG A 1 116 ? -14.506 -9.507 -2.797 1.00 95.69 116 ARG A C 1
ATOM 974 O O . ARG A 1 116 ? -13.642 -9.990 -3.516 1.00 95.69 116 ARG A O 1
ATOM 981 N N . ALA A 1 117 ? -15.441 -8.678 -3.253 1.00 93.25 117 ALA A N 1
ATOM 982 C CA . ALA A 1 117 ? -15.489 -8.243 -4.643 1.00 93.25 117 ALA A CA 1
ATOM 983 C C . ALA A 1 117 ? -14.206 -7.495 -5.024 1.00 93.25 117 ALA A C 1
ATOM 985 O O . ALA A 1 117 ? -13.620 -7.796 -6.054 1.00 93.25 117 ALA A O 1
ATOM 986 N N . ALA A 1 118 ? -13.731 -6.587 -4.169 1.00 93.25 118 ALA A N 1
ATOM 987 C CA . ALA A 1 118 ? -12.549 -5.781 -4.443 1.00 93.25 118 ALA A CA 1
ATOM 988 C C . ALA A 1 118 ? -11.235 -6.577 -4.483 1.00 93.25 118 ALA A C 1
ATOM 990 O O . ALA A 1 118 ? -10.357 -6.203 -5.251 1.00 93.25 118 ALA A O 1
ATOM 991 N N . VAL A 1 119 ? -11.083 -7.641 -3.683 1.00 94.44 119 VAL A N 1
ATOM 992 C CA . VAL A 1 119 ? -9.845 -8.455 -3.664 1.00 94.44 119 VAL A CA 1
ATOM 993 C C . VAL A 1 119 ? -9.837 -9.607 -4.671 1.00 94.44 119 VAL A C 1
ATOM 995 O O . VAL A 1 119 ? -8.802 -10.238 -4.861 1.00 94.44 119 VAL A O 1
ATOM 998 N N . ARG A 1 120 ? -10.987 -9.920 -5.281 1.00 91.50 120 ARG A N 1
ATOM 999 C CA . ARG A 1 120 ? -11.143 -11.002 -6.272 1.00 91.50 120 ARG A CA 1
ATOM 1000 C C . ARG A 1 120 ? -11.112 -10.516 -7.724 1.00 91.50 120 ARG A C 1
ATOM 1002 O O . ARG A 1 120 ? -11.103 -11.354 -8.621 1.00 91.50 120 ARG A O 1
ATOM 1009 N N . THR A 1 121 ? -11.147 -9.203 -7.939 1.00 76.75 121 THR A N 1
ATOM 1010 C CA . THR A 1 121 ? -11.075 -8.538 -9.251 1.00 76.75 121 THR A CA 1
ATOM 1011 C C . THR A 1 121 ? -9.743 -7.844 -9.422 1.00 76.75 121 THR A C 1
ATOM 1013 O O . THR A 1 121 ? -9.146 -7.988 -10.504 1.00 76.75 121 THR A O 1
#

Radius of gyration: 13.93 Å; chains: 1; bounding box: 35×29×36 Å

Organism: NCBI:txid327968